Protein AF-A0AAW7F9P5-F1 (afdb_monomer)

Secondary structure (DSSP, 8-state):
-PPP-P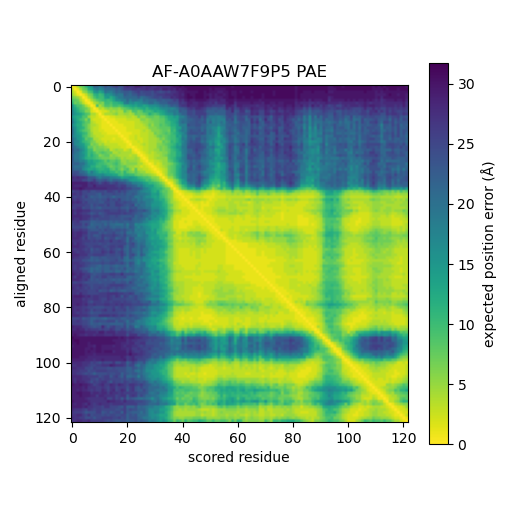PPHHHHHHHHHHHHHHHHHHHHHHHHHTT---PEEEEEETTEEEEE-TT--HHHHHHHHTSHHHHHHTTGGGSSS-EEEEEEE-TT-TT-----EEEEEEEE-TTS-EEEEEEEE-

pLDDT: mean 77.3, std 14.13, range [37.0, 92.88]

Foldseek 3Di:
DDDPDDDDPVNVVVVVVVVVVVVCCVVVVVVVVPPCQPWDFDDQDQLETETEGPPDDPVNVVVVCVDPVVVVCSVVSNPPFRKYKYKYQPCPPPPDPQRWIKIWIFTADPVRDTDDIDIDID

Radius of gyration: 25.05 Å; Cα contacts (8 Å, |Δi|>4): 151; chains: 1; bounding box: 49×29×80 Å

Sequence (122 aa):
MSSPATPKRKNIVLFILLFTFLGCSVLILPALNSGATNFIYIRAIGDCELYTADDNNADKTKAFLSSDMWRKINATCHDGKKTIVFYDDNNLSAGNDLKENFLGICTLDKGGAARECENYLY

Structure (mmCIF, N/CA/C/O backbone):
data_AF-A0AAW7F9P5-F1
#
_entry.id   AF-A0AAW7F9P5-F1
#
loop_
_atom_site.group_PDB
_atom_site.id
_atom_site.type_symbol
_atom_site.label_atom_id
_atom_site.label_alt_id
_atom_site.label_comp_id
_atom_site.label_asym_id
_atom_site.label_entity_id
_atom_site.label_seq_id
_atom_site.pdbx_PDB_ins_code
_atom_site.Cartn_x
_atom_site.Cartn_y
_atom_site.Cartn_z
_atom_site.occupancy
_atom_site.B_iso_or_equiv
_atom_site.auth_seq_id
_atom_site.auth_comp_id
_atom_site.auth_asym_id
_atom_site.auth_atom_id
_atom_site.pdbx_PDB_model_num
ATOM 1 N N . MET A 1 1 ? 29.175 -14.804 -67.293 1.00 37.00 1 MET A N 1
ATOM 2 C CA . MET A 1 1 ? 29.190 -13.577 -66.466 1.00 37.00 1 MET A CA 1
ATOM 3 C C . MET A 1 1 ? 27.759 -13.237 -66.091 1.00 37.00 1 MET A C 1
ATOM 5 O O . MET A 1 1 ? 26.980 -12.881 -66.963 1.00 37.00 1 MET A O 1
ATOM 9 N N . SER A 1 2 ? 27.377 -13.446 -64.834 1.00 40.34 2 SER A N 1
ATOM 10 C CA . SER A 1 2 ? 26.052 -13.096 -64.314 1.00 40.34 2 SER A CA 1
ATOM 11 C C . SER A 1 2 ? 25.966 -11.584 -64.090 1.00 40.34 2 SER A C 1
ATOM 13 O O . SER A 1 2 ? 26.759 -11.024 -63.336 1.00 40.34 2 SER A O 1
ATOM 15 N N . SER A 1 3 ? 25.026 -10.931 -64.776 1.00 46.56 3 SER A N 1
ATOM 16 C CA . SER A 1 3 ? 24.740 -9.497 -64.635 1.00 46.56 3 SER A CA 1
ATOM 17 C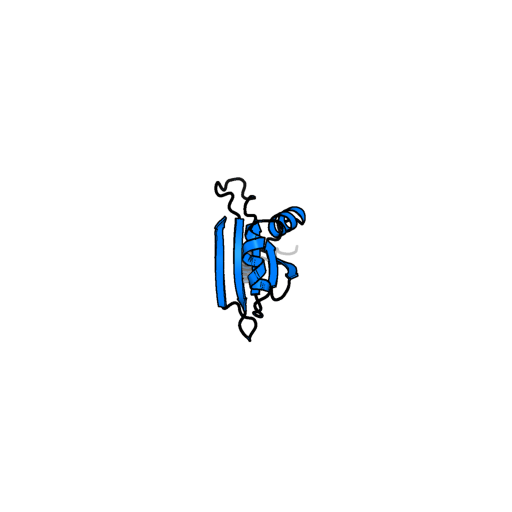 C . SER A 1 3 ? 24.268 -9.185 -63.207 1.00 46.56 3 SER A C 1
ATOM 19 O O . SER A 1 3 ? 23.462 -9.955 -62.676 1.00 46.56 3 SER A O 1
ATOM 21 N N . PRO A 1 4 ? 24.697 -8.075 -62.576 1.00 56.94 4 PRO A N 1
ATOM 22 C CA . PRO A 1 4 ? 24.193 -7.715 -61.261 1.00 56.94 4 PRO A CA 1
ATOM 23 C C . PRO A 1 4 ? 22.714 -7.346 -61.393 1.00 56.94 4 PRO A C 1
ATOM 25 O O . PRO A 1 4 ? 22.348 -6.447 -62.152 1.00 56.94 4 PRO A O 1
ATOM 28 N N . ALA A 1 5 ? 21.851 -8.075 -60.685 1.00 62.56 5 ALA A N 1
ATOM 29 C CA . ALA A 1 5 ? 20.431 -7.774 -60.618 1.00 62.56 5 ALA A CA 1
ATOM 30 C C . ALA A 1 5 ? 20.250 -6.441 -59.881 1.00 62.56 5 ALA A C 1
ATOM 32 O O . ALA A 1 5 ? 20.399 -6.364 -58.663 1.00 62.56 5 ALA A O 1
ATOM 33 N N . THR A 1 6 ? 19.955 -5.373 -60.620 1.00 59.62 6 THR A N 1
ATOM 34 C CA . THR A 1 6 ? 19.631 -4.073 -60.035 1.00 59.62 6 THR A CA 1
ATOM 35 C 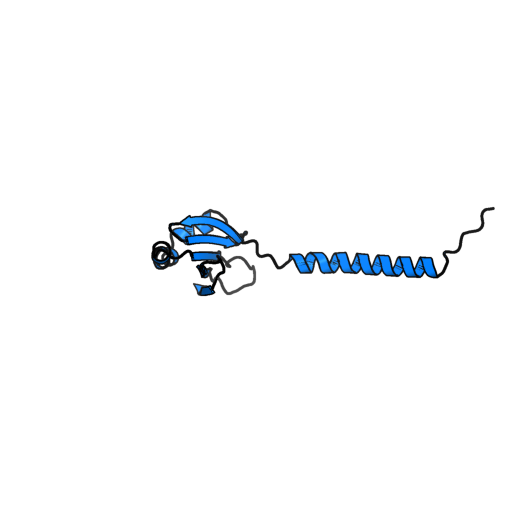C . THR A 1 6 ? 18.288 -4.179 -59.306 1.00 59.62 6 THR A C 1
ATOM 37 O O . THR A 1 6 ? 17.281 -4.559 -59.915 1.00 59.62 6 THR A O 1
ATOM 40 N N . PRO A 1 7 ? 18.229 -3.883 -57.996 1.00 60.91 7 PRO A N 1
ATOM 41 C CA . PRO A 1 7 ? 16.982 -3.975 -57.256 1.00 60.91 7 PRO A CA 1
ATOM 42 C C . PRO A 1 7 ? 15.974 -2.973 -57.828 1.00 60.91 7 PRO A C 1
ATOM 44 O O . PRO A 1 7 ? 16.234 -1.773 -57.917 1.00 60.91 7 PRO A O 1
ATOM 47 N N . LYS A 1 8 ? 14.802 -3.471 -58.243 1.00 68.56 8 LYS A N 1
ATOM 48 C CA . LYS A 1 8 ? 13.722 -2.627 -58.771 1.00 68.56 8 LYS A CA 1
ATOM 49 C C . LYS A 1 8 ? 13.323 -1.602 -57.706 1.00 68.56 8 LYS A C 1
ATOM 51 O O . LYS A 1 8 ? 13.183 -1.958 -56.541 1.00 68.56 8 LYS A O 1
ATOM 56 N N . ARG A 1 9 ? 13.059 -0.353 -58.106 1.00 69.44 9 ARG A N 1
ATOM 57 C CA . ARG A 1 9 ? 12.697 0.776 -57.217 1.00 69.44 9 ARG A CA 1
ATOM 58 C C . ARG A 1 9 ? 11.632 0.426 -56.160 1.00 69.44 9 ARG A C 1
ATOM 60 O O . ARG A 1 9 ? 11.732 0.883 -55.029 1.00 69.44 9 ARG A O 1
ATOM 67 N N . LYS A 1 10 ? 10.658 -0.433 -56.499 1.00 70.38 10 LYS A N 1
ATOM 68 C CA . LYS A 1 10 ? 9.647 -0.956 -55.558 1.00 70.38 10 LYS A CA 1
ATOM 69 C C . LYS A 1 10 ? 10.248 -1.761 -54.397 1.00 70.38 10 LYS A C 1
ATOM 71 O O . LYS A 1 10 ? 9.789 -1.607 -53.274 1.00 70.38 10 LYS A O 1
ATOM 76 N N . ASN A 1 11 ? 11.278 -2.566 -54.647 1.00 74.75 11 ASN A N 1
ATOM 77 C CA . ASN A 1 11 ? 11.937 -3.377 -53.622 1.00 74.75 11 ASN A CA 1
ATOM 78 C C . ASN A 1 11 ? 12.715 -2.497 -52.640 1.00 74.75 11 ASN A C 1
ATOM 80 O O . ASN A 1 11 ? 12.710 -2.783 -51.453 1.00 74.75 11 ASN A O 1
ATOM 84 N N . ILE A 1 12 ? 13.317 -1.402 -53.119 1.00 80.06 12 ILE A N 1
ATOM 85 C CA . ILE A 1 12 ? 14.024 -0.427 -52.273 1.00 80.06 12 ILE A CA 1
ATOM 86 C C . ILE A 1 12 ? 13.033 0.316 -51.368 1.00 80.06 12 ILE A C 1
ATOM 88 O O . ILE A 1 12 ? 13.258 0.417 -50.167 1.00 80.06 12 ILE A O 1
ATOM 92 N N . VAL A 1 13 ? 11.909 0.786 -51.920 1.00 81.44 13 VAL A N 1
ATOM 93 C CA . VAL A 1 13 ? 10.860 1.468 -51.138 1.00 81.44 13 VAL A CA 1
ATOM 94 C C . VAL A 1 13 ? 10.256 0.535 -50.088 1.00 81.44 13 VAL A C 1
ATOM 96 O O . VAL A 1 13 ? 10.073 0.946 -48.946 1.00 81.44 13 VAL A O 1
ATOM 99 N N . LEU A 1 14 ? 9.998 -0.726 -50.447 1.00 82.50 14 LEU A N 1
ATOM 100 C CA . LEU A 1 14 ? 9.492 -1.722 -49.505 1.00 82.50 14 LEU A CA 1
ATOM 101 C C . LEU A 1 14 ? 10.491 -1.973 -48.369 1.00 82.50 14 LEU A C 1
ATOM 103 O O . LEU A 1 14 ? 10.088 -2.049 -47.215 1.00 82.50 14 LEU A O 1
ATOM 107 N N . PHE A 1 15 ? 11.785 -2.037 -48.687 1.00 83.56 15 PHE A N 1
ATOM 108 C CA . PHE A 1 15 ? 12.846 -2.192 -47.695 1.00 83.56 15 PHE A CA 1
ATOM 109 C C . PHE A 1 15 ? 12.877 -1.011 -46.720 1.00 83.56 15 PHE A C 1
ATOM 111 O O . PHE A 1 15 ? 12.887 -1.217 -45.512 1.00 83.56 15 PHE A O 1
ATOM 118 N N . ILE A 1 16 ? 12.811 0.223 -47.231 1.00 85.25 16 ILE A N 1
ATOM 119 C CA . ILE A 1 16 ? 12.784 1.434 -46.399 1.00 85.25 16 ILE A CA 1
ATOM 120 C C . ILE A 1 16 ? 11.562 1.423 -45.479 1.00 85.25 16 ILE A C 1
ATOM 122 O O . ILE A 1 16 ? 11.710 1.635 -44.279 1.00 85.25 16 ILE A O 1
ATOM 126 N N . LEU A 1 17 ? 10.370 1.116 -45.999 1.00 85.12 17 LEU A N 1
ATOM 127 C CA . LEU A 1 17 ? 9.155 1.032 -45.184 1.00 85.12 17 LEU A CA 1
ATOM 128 C C . LEU A 1 17 ? 9.273 -0.032 -44.089 1.00 85.12 17 LEU A C 1
ATOM 130 O O . LEU A 1 17 ? 8.889 0.231 -42.953 1.00 85.12 17 LEU A O 1
ATOM 134 N N . LEU A 1 18 ? 9.861 -1.192 -44.402 1.00 85.81 18 LEU A N 1
ATOM 135 C CA . LEU A 1 18 ? 10.077 -2.263 -43.431 1.00 85.81 18 LEU A CA 1
ATOM 136 C C . LEU A 1 18 ? 11.018 -1.818 -42.305 1.00 85.81 18 LEU A C 1
ATOM 138 O O . LEU A 1 18 ? 10.702 -2.004 -41.135 1.00 85.81 18 LEU A O 1
ATOM 142 N N . PHE A 1 19 ? 12.141 -1.183 -42.652 1.00 82.31 19 PHE A N 1
ATOM 143 C CA . PHE A 1 19 ? 13.098 -0.654 -41.677 1.00 82.31 19 PHE A CA 1
ATOM 144 C C . PHE A 1 19 ? 12.508 0.473 -40.834 1.00 82.31 19 PHE A C 1
ATOM 146 O O . PHE A 1 19 ? 12.769 0.535 -39.636 1.00 82.31 19 PHE A O 1
ATOM 153 N N . THR A 1 20 ? 11.682 1.329 -41.435 1.00 80.94 20 THR A N 1
ATOM 154 C CA . THR A 1 20 ? 11.000 2.405 -40.708 1.00 80.94 20 THR A CA 1
ATOM 155 C C . THR A 1 20 ? 9.992 1.814 -39.722 1.00 80.94 20 THR A C 1
ATOM 157 O O . THR A 1 20 ? 9.980 2.193 -38.558 1.00 80.94 20 THR A O 1
ATOM 160 N N . PHE A 1 21 ? 9.209 0.818 -40.147 1.00 81.00 21 PHE A N 1
ATOM 161 C CA . PHE A 1 21 ? 8.247 0.122 -39.292 1.00 81.00 21 PHE A CA 1
ATOM 162 C C . PHE A 1 21 ? 8.927 -0.627 -38.136 1.00 81.00 21 PHE A C 1
ATOM 164 O O . PHE A 1 21 ? 8.526 -0.476 -36.983 1.00 81.00 21 PHE A O 1
ATOM 171 N N . LEU A 1 22 ? 9.996 -1.377 -38.425 1.00 80.69 22 LEU A N 1
ATOM 172 C CA . LEU A 1 22 ? 10.801 -2.074 -37.419 1.00 80.69 22 LEU A CA 1
ATOM 173 C C . LEU A 1 22 ? 11.432 -1.082 -36.434 1.00 80.69 22 LEU A C 1
ATOM 175 O O . LEU A 1 22 ? 11.288 -1.253 -35.225 1.00 80.69 22 LEU A O 1
ATOM 179 N N . GLY A 1 23 ? 12.043 -0.005 -36.930 1.00 76.44 23 GLY A N 1
ATOM 180 C CA . GLY A 1 23 ? 12.615 1.054 -36.096 1.00 76.44 23 GLY A CA 1
ATOM 181 C C . GLY A 1 23 ? 11.580 1.716 -35.184 1.00 76.44 23 GLY A C 1
ATOM 182 O O . GLY A 1 23 ? 11.826 1.871 -33.990 1.00 76.44 23 GLY A O 1
ATOM 183 N N . CYS A 1 24 ? 10.390 2.029 -35.705 1.00 74.75 24 CYS A N 1
ATOM 184 C CA . CYS A 1 24 ? 9.290 2.561 -34.902 1.00 74.75 24 CYS A CA 1
ATOM 185 C C . CYS A 1 24 ? 8.831 1.563 -33.834 1.00 74.75 24 CYS A C 1
ATOM 187 O O . CYS A 1 24 ? 8.645 1.953 -32.687 1.00 74.75 24 CYS A O 1
ATOM 189 N N . SER A 1 25 ? 8.695 0.277 -34.168 1.00 71.62 25 SER A N 1
ATOM 190 C CA . SER A 1 25 ? 8.267 -0.733 -33.192 1.00 71.62 25 SER A CA 1
ATOM 191 C C . SER A 1 25 ? 9.259 -0.896 -32.034 1.00 71.62 25 SER A C 1
ATOM 193 O O . SER A 1 25 ? 8.834 -0.981 -30.886 1.00 71.62 25 SER A O 1
ATOM 195 N N . VAL A 1 26 ? 10.570 -0.834 -32.300 1.00 74.19 26 VAL A N 1
ATOM 196 C CA . VAL A 1 26 ? 11.617 -0.933 -31.265 1.00 74.19 26 VAL A CA 1
ATOM 197 C C . VAL A 1 26 ? 11.596 0.259 -30.303 1.00 74.19 26 VAL A C 1
ATOM 199 O O . VAL A 1 26 ? 11.931 0.092 -29.136 1.00 74.19 26 VAL A O 1
ATOM 202 N N . LEU A 1 27 ? 11.183 1.446 -30.756 1.00 67.88 27 LEU A N 1
ATOM 203 C CA . LEU A 1 27 ? 11.097 2.643 -29.910 1.00 67.88 27 LEU A CA 1
ATOM 204 C C . LEU A 1 27 ? 9.750 2.768 -29.184 1.00 67.88 27 LEU A C 1
ATOM 206 O O . LEU A 1 27 ? 9.705 3.223 -28.045 1.00 67.88 27 LEU A O 1
ATOM 210 N N . ILE A 1 28 ? 8.655 2.362 -29.829 1.00 67.38 28 ILE A N 1
ATOM 211 C CA . ILE A 1 28 ? 7.297 2.513 -29.290 1.00 67.38 28 ILE A CA 1
ATOM 212 C C . ILE A 1 28 ? 6.979 1.412 -28.268 1.00 67.38 28 ILE A C 1
ATOM 214 O O . ILE A 1 28 ? 6.356 1.696 -27.249 1.00 67.38 28 ILE A O 1
ATOM 218 N N . LEU A 1 29 ? 7.419 0.167 -28.490 1.00 62.16 29 LEU A N 1
ATOM 219 C CA . LEU A 1 29 ? 7.089 -0.956 -27.599 1.00 62.16 29 LEU A CA 1
ATOM 220 C C . LEU A 1 29 ? 7.620 -0.778 -26.161 1.00 62.16 29 LEU A C 1
ATOM 222 O O . LEU A 1 29 ? 6.842 -0.987 -25.230 1.00 62.16 29 LEU A O 1
ATOM 226 N N . PRO A 1 30 ? 8.878 -0.352 -25.926 1.00 61.88 30 PRO A N 1
ATOM 227 C CA . PRO A 1 30 ? 9.365 -0.099 -24.570 1.00 61.88 30 PRO A CA 1
ATOM 228 C C . PRO A 1 30 ? 8.653 1.081 -23.900 1.00 61.88 30 PRO A C 1
ATOM 230 O O . PRO A 1 30 ? 8.357 1.010 -22.712 1.00 61.88 30 PRO A O 1
ATOM 233 N N . ALA A 1 31 ? 8.328 2.132 -24.662 1.00 60.34 31 ALA A N 1
ATOM 234 C CA . ALA A 1 31 ? 7.623 3.311 -24.156 1.00 60.34 31 ALA A CA 1
ATOM 235 C C . ALA A 1 31 ? 6.166 3.017 -23.750 1.00 60.34 31 ALA A C 1
ATOM 237 O O . ALA A 1 31 ? 5.625 3.676 -22.869 1.00 60.34 31 ALA A O 1
ATOM 238 N N . LEU A 1 32 ? 5.529 2.016 -24.366 1.00 57.62 32 LEU A N 1
ATOM 239 C CA . LEU A 1 32 ? 4.205 1.540 -23.952 1.00 57.62 32 LEU A CA 1
ATOM 240 C C . LEU A 1 32 ? 4.263 0.648 -22.699 1.00 57.62 32 LEU A C 1
ATOM 242 O O . LEU A 1 32 ? 3.293 0.604 -21.949 1.00 57.62 32 LEU A O 1
ATOM 246 N N . ASN A 1 33 ? 5.390 -0.030 -22.448 1.00 54.16 33 ASN A N 1
ATOM 247 C CA . ASN A 1 33 ? 5.578 -0.912 -21.288 1.00 54.16 33 ASN A CA 1
ATOM 248 C C . ASN A 1 33 ? 6.195 -0.220 -20.061 1.00 54.16 33 ASN A C 1
ATOM 250 O O . ASN A 1 33 ? 6.181 -0.797 -18.977 1.00 54.16 33 ASN A O 1
ATOM 254 N N . SER A 1 34 ? 6.715 1.002 -20.187 1.00 50.75 34 SER A N 1
ATOM 255 C CA . SER A 1 34 ? 7.345 1.734 -19.077 1.00 50.75 34 SER A CA 1
ATOM 256 C C . SER A 1 34 ? 6.356 2.326 -18.062 1.00 50.75 34 SER A C 1
ATOM 258 O O . SER A 1 34 ? 6.783 3.005 -17.135 1.00 50.75 34 SER A O 1
ATOM 260 N N . GLY A 1 35 ? 5.047 2.122 -18.247 1.00 46.34 35 GLY A N 1
ATOM 261 C CA . GLY A 1 35 ? 3.991 2.666 -17.383 1.00 46.34 35 GLY A CA 1
ATOM 262 C C . GLY A 1 35 ? 3.399 1.686 -16.366 1.00 46.34 35 GLY A C 1
ATOM 263 O O . GLY A 1 35 ? 2.537 2.086 -15.590 1.00 46.34 35 GLY A O 1
ATOM 264 N N . ALA A 1 36 ? 3.814 0.417 -16.362 1.00 48.50 36 ALA A N 1
ATOM 265 C CA . ALA A 1 36 ? 3.348 -0.543 -15.367 1.00 48.50 36 ALA A CA 1
ATOM 266 C C . ALA A 1 36 ? 4.252 -0.473 -14.130 1.00 48.50 36 ALA A C 1
ATOM 268 O O . ALA A 1 36 ? 5.222 -1.217 -14.018 1.00 48.50 36 ALA A O 1
ATOM 269 N N . THR A 1 37 ? 3.949 0.433 -13.200 1.00 55.69 37 THR A N 1
ATOM 270 C CA . THR A 1 37 ? 4.382 0.266 -11.807 1.00 55.69 37 THR A CA 1
ATOM 271 C C . THR A 1 37 ? 3.792 -1.057 -11.327 1.00 55.69 37 THR A C 1
ATOM 273 O O . THR A 1 37 ? 2.572 -1.174 -11.187 1.00 55.69 37 THR A O 1
ATOM 276 N N . ASN A 1 38 ? 4.617 -2.100 -11.195 1.00 66.56 38 ASN A N 1
ATOM 277 C CA . ASN A 1 38 ? 4.111 -3.430 -10.879 1.00 66.56 38 ASN A CA 1
ATOM 278 C C . ASN A 1 38 ? 3.728 -3.453 -9.405 1.00 66.56 38 ASN A C 1
ATOM 280 O O . ASN A 1 38 ? 4.568 -3.586 -8.522 1.00 66.56 38 ASN A O 1
ATOM 284 N N . PHE A 1 39 ? 2.441 -3.301 -9.131 1.00 75.56 39 PHE A N 1
ATOM 285 C CA . PHE A 1 39 ? 1.932 -3.460 -7.783 1.00 75.56 39 PHE A CA 1
ATOM 286 C C . PHE A 1 39 ? 1.937 -4.944 -7.416 1.00 75.56 39 PHE A C 1
ATOM 288 O O . PHE A 1 39 ? 1.317 -5.772 -8.087 1.00 75.56 39 PHE A O 1
ATOM 295 N N . ILE A 1 40 ? 2.642 -5.287 -6.346 1.00 84.12 40 ILE A N 1
ATOM 296 C CA . ILE A 1 40 ? 2.739 -6.640 -5.817 1.00 84.12 40 ILE A CA 1
ATOM 297 C C . ILE A 1 40 ? 1.713 -6.806 -4.704 1.00 84.12 40 ILE A C 1
ATOM 299 O O . ILE A 1 40 ? 1.703 -6.055 -3.731 1.00 84.12 40 ILE A O 1
ATOM 303 N N . TYR A 1 41 ? 0.869 -7.829 -4.825 1.00 87.94 41 TYR A N 1
ATOM 304 C CA . TYR A 1 41 ? 0.009 -8.268 -3.732 1.00 87.94 41 TYR A CA 1
ATOM 305 C C . TYR A 1 41 ? 0.852 -8.860 -2.598 1.00 87.94 41 TYR A C 1
ATOM 307 O O . TYR A 1 41 ? 1.639 -9.784 -2.809 1.00 87.94 41 TYR A O 1
ATOM 315 N N . ILE A 1 42 ? 0.651 -8.359 -1.383 1.00 87.25 42 ILE A N 1
ATOM 316 C CA . ILE A 1 42 ? 1.335 -8.842 -0.183 1.00 87.25 42 ILE A CA 1
ATOM 317 C C . ILE A 1 42 ? 0.475 -9.901 0.503 1.00 87.25 42 ILE A C 1
ATOM 319 O O . ILE A 1 42 ? 0.910 -11.037 0.701 1.00 87.25 42 ILE A O 1
ATOM 323 N N . ARG A 1 43 ? -0.725 -9.504 0.945 1.00 88.44 43 ARG A N 1
ATOM 324 C CA . ARG A 1 43 ? -1.641 -10.342 1.730 1.00 88.44 43 ARG A CA 1
ATOM 325 C C . ARG A 1 43 ? -3.010 -9.690 1.909 1.00 88.44 43 ARG A C 1
ATOM 327 O O . ARG A 1 43 ? -3.137 -8.474 1.832 1.00 88.44 43 ARG A O 1
ATOM 334 N N . ALA A 1 44 ? -3.986 -10.498 2.308 1.00 91.12 44 ALA A N 1
ATOM 335 C CA . ALA A 1 44 ? -5.249 -10.029 2.855 1.00 91.12 44 ALA A CA 1
ATOM 336 C C . ALA A 1 44 ? -5.159 -9.864 4.382 1.00 91.12 44 ALA A C 1
ATOM 338 O O . ALA A 1 44 ? -4.501 -10.657 5.075 1.00 91.12 44 ALA A O 1
ATOM 339 N N . ILE A 1 45 ? -5.825 -8.832 4.899 1.00 89.38 45 ILE A N 1
ATOM 340 C CA . ILE A 1 45 ? -6.026 -8.571 6.328 1.00 89.38 45 ILE A CA 1
ATOM 341 C C . ILE A 1 45 ? -7.479 -8.133 6.499 1.00 89.38 45 ILE A C 1
ATOM 343 O O . ILE A 1 45 ? -7.842 -7.046 6.067 1.00 89.38 45 ILE A O 1
ATOM 347 N N . GLY A 1 46 ? -8.309 -8.984 7.106 1.00 90.25 46 GLY A N 1
ATOM 348 C CA . GLY A 1 46 ? -9.752 -8.740 7.166 1.00 90.25 46 GLY A CA 1
ATOM 349 C C . GLY A 1 46 ? -10.348 -8.583 5.764 1.00 90.25 46 GLY A C 1
ATOM 350 O O . GLY A 1 46 ? -10.147 -9.447 4.913 1.00 90.25 46 GLY A O 1
ATOM 351 N N . ASP A 1 47 ? -11.037 -7.471 5.539 1.00 91.50 47 ASP A N 1
ATOM 352 C CA . ASP A 1 47 ? -11.647 -7.074 4.268 1.00 91.50 47 ASP A CA 1
ATOM 353 C C . ASP A 1 47 ? -10.687 -6.290 3.352 1.00 91.50 47 ASP A C 1
ATOM 355 O O . ASP A 1 47 ? -11.050 -5.943 2.224 1.00 91.50 47 ASP A O 1
ATOM 359 N N . CYS A 1 48 ? -9.459 -6.016 3.810 1.00 92.31 48 CYS A N 1
ATOM 360 C CA . CYS A 1 48 ? -8.436 -5.364 3.001 1.00 92.31 48 CYS A CA 1
ATOM 361 C C . CYS A 1 48 ? -7.593 -6.359 2.201 1.00 92.31 48 CYS A C 1
ATOM 363 O O . CYS A 1 48 ? -7.094 -7.350 2.742 1.00 92.31 48 CYS A O 1
ATOM 365 N N . GLU A 1 49 ? -7.306 -6.008 0.953 1.00 92.88 49 GLU A N 1
ATOM 366 C CA . GLU A 1 49 ? -6.200 -6.557 0.173 1.00 92.88 49 GLU A CA 1
ATOM 367 C C . GLU A 1 49 ? -5.050 -5.548 0.134 1.00 92.88 49 GLU A C 1
ATOM 369 O O . GLU A 1 49 ? -5.233 -4.389 -0.241 1.00 92.88 49 GLU A O 1
ATOM 374 N N . LEU A 1 50 ? -3.860 -5.989 0.542 1.00 91.94 50 LEU A N 1
ATOM 375 C CA . LEU A 1 50 ? -2.681 -5.141 0.645 1.00 91.94 50 LEU A CA 1
ATOM 376 C C . LEU A 1 50 ? -1.772 -5.310 -0.572 1.00 91.94 50 LEU A C 1
ATOM 378 O O . LEU A 1 50 ? -1.365 -6.431 -0.889 1.00 91.94 50 LEU A O 1
ATOM 382 N N . TYR A 1 51 ? -1.399 -4.193 -1.185 1.00 90.38 51 TYR A N 1
ATOM 383 C CA . TYR A 1 51 ? -0.502 -4.117 -2.331 1.00 90.38 51 TYR A CA 1
ATOM 384 C C . TYR A 1 51 ? 0.653 -3.157 -2.046 1.00 90.38 51 TYR A C 1
ATOM 386 O O . TYR A 1 51 ? 0.523 -2.234 -1.241 1.00 90.38 51 TYR A O 1
ATOM 394 N N . THR A 1 52 ? 1.778 -3.362 -2.723 1.00 88.44 52 THR A N 1
ATOM 395 C CA . THR A 1 52 ? 2.954 -2.494 -2.624 1.00 88.44 52 THR A CA 1
ATOM 396 C C . THR A 1 52 ? 3.658 -2.317 -3.961 1.00 88.44 52 THR A C 1
ATOM 398 O O . THR A 1 52 ? 3.466 -3.139 -4.852 1.00 88.44 52 THR A O 1
ATOM 401 N N . ALA A 1 53 ? 4.465 -1.268 -4.115 1.00 84.12 53 ALA A N 1
ATOM 402 C CA . ALA A 1 53 ? 5.405 -1.158 -5.234 1.00 84.12 53 ALA A CA 1
ATOM 403 C C . ALA A 1 53 ? 6.397 -2.344 -5.255 1.00 84.12 53 ALA A C 1
ATOM 405 O O . ALA A 1 53 ? 6.681 -2.935 -4.209 1.00 84.12 53 ALA A O 1
ATOM 406 N N . ASP A 1 54 ? 6.894 -2.729 -6.432 1.00 81.00 54 ASP A N 1
ATOM 407 C CA . ASP A 1 54 ? 7.733 -3.922 -6.625 1.00 81.00 54 ASP A CA 1
ATOM 408 C C . ASP A 1 54 ? 9.150 -3.807 -6.055 1.00 81.00 54 ASP A C 1
ATOM 410 O O . ASP A 1 54 ? 9.785 -4.818 -5.747 1.00 81.00 54 ASP A O 1
ATOM 414 N N . ASP A 1 55 ? 9.634 -2.587 -5.867 1.00 78.12 55 ASP A N 1
ATOM 415 C CA . ASP A 1 55 ? 10.913 -2.271 -5.238 1.00 78.12 55 ASP A CA 1
ATOM 416 C C . ASP A 1 55 ? 10.860 -2.287 -3.696 1.00 78.12 55 ASP A C 1
ATOM 418 O O . ASP A 1 55 ? 11.902 -2.236 -3.026 1.00 78.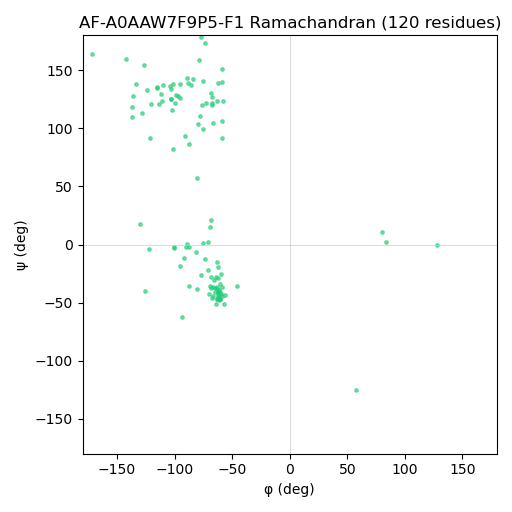12 55 ASP A O 1
ATOM 422 N N . ASN A 1 56 ? 9.670 -2.441 -3.106 1.00 82.12 56 ASN A N 1
ATOM 423 C CA . ASN A 1 56 ? 9.514 -2.627 -1.670 1.00 82.12 56 ASN A CA 1
ATOM 424 C C . ASN A 1 56 ? 9.834 -4.059 -1.248 1.00 82.12 56 ASN A C 1
ATOM 426 O O . ASN A 1 56 ? 9.090 -5.011 -1.482 1.00 82.12 56 ASN A O 1
ATOM 430 N N . ASN A 1 57 ? 10.946 -4.205 -0.530 1.00 83.88 57 ASN A N 1
ATOM 431 C CA . ASN A 1 57 ? 11.325 -5.480 0.058 1.00 83.88 57 ASN A CA 1
ATOM 432 C C . ASN A 1 57 ? 10.451 -5.850 1.279 1.00 83.88 57 ASN A C 1
ATOM 434 O O . ASN A 1 57 ? 9.633 -5.073 1.790 1.00 83.88 57 ASN A O 1
ATOM 438 N N . ALA A 1 58 ? 10.650 -7.073 1.776 1.00 84.75 58 ALA A N 1
ATOM 439 C CA . ALA A 1 58 ? 9.908 -7.593 2.921 1.00 84.75 58 ALA A CA 1
ATOM 440 C C . ALA A 1 58 ? 10.117 -6.765 4.204 1.00 84.75 58 ALA A C 1
ATOM 442 O O . ALA A 1 58 ? 9.182 -6.619 4.991 1.00 84.75 58 ALA A O 1
ATOM 443 N N . ASP A 1 59 ? 11.310 -6.199 4.409 1.00 86.56 59 ASP A N 1
ATOM 444 C CA . ASP A 1 59 ? 11.625 -5.403 5.598 1.00 86.56 59 ASP A CA 1
ATOM 445 C C . ASP A 1 59 ? 10.879 -4.066 5.600 1.00 86.56 59 ASP A C 1
ATOM 447 O O . ASP A 1 59 ? 10.294 -3.698 6.620 1.00 86.56 59 ASP A O 1
ATOM 451 N N . LYS A 1 60 ? 10.815 -3.382 4.452 1.00 85.69 60 LYS A N 1
ATOM 452 C CA . LYS A 1 60 ? 10.009 -2.168 4.263 1.00 85.69 60 LYS A CA 1
ATOM 453 C C . LYS A 1 60 ? 8.527 -2.442 4.497 1.00 85.69 60 LYS A C 1
ATOM 455 O O . LYS A 1 60 ? 7.879 -1.753 5.280 1.00 85.69 60 LYS A O 1
ATOM 460 N N . THR A 1 61 ? 8.012 -3.521 3.908 1.00 87.00 61 THR A N 1
ATOM 461 C CA . THR A 1 61 ? 6.617 -3.947 4.106 1.00 87.00 61 THR A CA 1
ATOM 462 C C . THR A 1 61 ? 6.322 -4.236 5.581 1.00 87.00 61 THR A C 1
ATOM 464 O O . THR A 1 61 ? 5.290 -3.833 6.120 1.00 87.00 61 THR A O 1
ATOM 467 N N . LYS A 1 62 ? 7.244 -4.912 6.276 1.00 89.38 62 LYS A N 1
ATOM 468 C CA . LYS A 1 62 ? 7.123 -5.195 7.710 1.00 89.38 62 LYS A CA 1
ATOM 469 C C . LYS A 1 62 ? 7.160 -3.917 8.550 1.00 89.38 62 LYS A C 1
ATOM 471 O O . LYS A 1 62 ? 6.390 -3.805 9.506 1.00 89.38 62 LYS A O 1
ATOM 476 N N . ALA A 1 63 ? 8.033 -2.970 8.211 1.00 89.19 63 ALA A N 1
ATOM 477 C CA . ALA A 1 63 ? 8.109 -1.670 8.867 1.00 89.19 63 ALA A CA 1
ATOM 478 C C . ALA A 1 63 ? 6.797 -0.888 8.710 1.00 89.19 63 ALA A C 1
ATOM 480 O O . ALA A 1 63 ? 6.253 -0.416 9.708 1.00 89.19 63 ALA A O 1
ATOM 481 N N . PHE A 1 64 ? 6.232 -0.848 7.499 1.00 89.06 64 PHE A N 1
ATOM 482 C CA . PHE A 1 64 ? 4.921 -0.254 7.242 1.00 89.06 64 PHE A CA 1
ATOM 483 C C . PHE A 1 64 ? 3.821 -0.885 8.100 1.00 89.06 64 PHE A C 1
ATOM 485 O O . PHE A 1 64 ? 3.135 -0.172 8.830 1.00 89.06 64 PHE A O 1
ATOM 492 N N . LEU A 1 65 ? 3.708 -2.216 8.106 1.00 91.00 65 LEU A N 1
ATOM 493 C CA . LEU A 1 65 ? 2.719 -2.945 8.915 1.00 91.00 65 LEU A CA 1
ATOM 494 C C . LEU A 1 65 ? 2.902 -2.771 10.432 1.00 91.00 65 LEU A C 1
ATOM 496 O O . LEU A 1 65 ? 2.004 -3.089 11.209 1.00 91.00 65 LEU A O 1
ATOM 500 N N . SER A 1 66 ? 4.060 -2.277 10.865 1.00 91.62 66 SER A N 1
ATOM 501 C CA . SER A 1 66 ? 4.361 -1.980 12.269 1.00 91.62 66 SER A CA 1
ATOM 502 C C . SER A 1 66 ? 4.231 -0.485 12.597 1.00 91.62 66 SER A C 1
ATOM 504 O O . SER A 1 66 ? 4.436 -0.090 13.745 1.00 91.62 66 SER A O 1
ATOM 506 N N . SER A 1 67 ? 3.916 0.353 11.605 1.00 89.75 67 SER A N 1
ATOM 507 C CA . SER A 1 67 ? 3.874 1.809 11.732 1.00 89.75 67 SER A CA 1
ATOM 508 C C . SER A 1 67 ? 2.594 2.313 12.404 1.00 89.75 67 SER A C 1
ATOM 510 O O . SER A 1 67 ? 1.540 1.669 12.393 1.00 89.75 67 SER A O 1
ATOM 512 N N . ASP A 1 68 ? 2.662 3.531 12.939 1.00 90.44 68 ASP A N 1
ATOM 513 C CA . ASP A 1 68 ? 1.481 4.229 13.450 1.00 90.44 68 ASP A CA 1
ATOM 514 C C . ASP A 1 68 ? 0.467 4.541 12.350 1.00 90.44 68 ASP A C 1
ATOM 516 O O . ASP A 1 68 ? -0.730 4.583 12.630 1.00 90.44 68 ASP A O 1
ATOM 520 N N . MET A 1 69 ? 0.922 4.714 11.105 1.00 88.19 69 MET A N 1
ATOM 521 C CA . MET A 1 69 ? 0.026 4.903 9.968 1.00 88.19 69 MET A CA 1
ATOM 522 C C . MET A 1 69 ? -0.824 3.653 9.738 1.00 88.19 69 MET A C 1
ATOM 524 O O . MET A 1 69 ? -2.050 3.743 9.741 1.00 88.19 69 MET A O 1
ATOM 528 N N . TRP A 1 70 ? -0.195 2.476 9.650 1.00 91.19 70 TRP A N 1
ATOM 529 C CA . TRP A 1 70 ? -0.928 1.214 9.533 1.00 91.19 70 TRP A CA 1
ATOM 530 C C . TRP A 1 70 ? -1.909 1.024 10.691 1.00 91.19 70 TRP A C 1
ATOM 532 O O . TRP A 1 70 ? -3.069 0.682 10.483 1.00 91.19 70 TRP A O 1
ATOM 542 N N . ARG A 1 71 ? -1.486 1.327 11.922 1.00 91.31 71 ARG A N 1
ATOM 543 C CA . ARG A 1 71 ? -2.352 1.223 13.103 1.00 91.31 71 ARG A CA 1
ATOM 544 C C . ARG A 1 71 ? -3.613 2.087 12.998 1.00 91.31 71 ARG A C 1
ATOM 546 O O . ARG A 1 71 ? -4.664 1.657 13.466 1.00 91.31 71 ARG A O 1
ATOM 553 N N . LYS A 1 72 ? -3.519 3.277 12.393 1.00 89.50 72 LYS A N 1
ATOM 554 C CA . LYS A 1 72 ? -4.667 4.169 12.162 1.00 89.50 72 LYS A CA 1
ATOM 555 C C . LYS A 1 72 ? -5.641 3.600 11.132 1.00 89.50 72 LYS A C 1
ATOM 557 O O . LYS A 1 72 ? -6.844 3.743 11.314 1.00 89.50 72 LYS A O 1
ATOM 562 N N . ILE A 1 73 ? -5.133 2.949 10.086 1.00 88.56 73 ILE A N 1
ATOM 563 C CA . ILE A 1 73 ? -5.953 2.499 8.951 1.00 88.56 73 ILE A CA 1
ATOM 564 C C . ILE A 1 73 ? -6.424 1.045 9.060 1.00 88.56 73 ILE A C 1
ATOM 566 O O . ILE A 1 73 ? -7.407 0.671 8.431 1.00 88.56 73 ILE A O 1
ATOM 570 N N . ASN A 1 74 ? -5.783 0.226 9.900 1.00 89.81 74 ASN A N 1
ATOM 571 C CA . ASN A 1 74 ? -6.124 -1.188 10.065 1.00 89.81 74 ASN A CA 1
ATOM 572 C C . ASN A 1 74 ? -7.578 -1.393 10.528 1.00 89.81 74 ASN A C 1
ATOM 574 O O . ASN A 1 74 ? -8.164 -2.437 10.268 1.00 89.81 74 ASN A O 1
ATOM 578 N N . ALA A 1 75 ? -8.182 -0.404 11.195 1.00 89.00 75 ALA A N 1
ATOM 579 C CA . ALA A 1 75 ? -9.590 -0.462 11.583 1.00 89.00 75 ALA A CA 1
ATOM 580 C C . ALA A 1 75 ? -10.537 -0.530 10.370 1.00 89.00 75 ALA A C 1
ATOM 582 O O . ALA A 1 75 ? -11.527 -1.258 10.420 1.00 89.00 75 ALA A O 1
ATOM 583 N N . THR A 1 76 ? -10.210 0.160 9.272 1.00 87.69 76 THR A N 1
ATOM 584 C CA . THR A 1 76 ? -10.988 0.138 8.020 1.00 87.69 76 THR A CA 1
ATOM 585 C C . THR A 1 76 ? -11.036 -1.260 7.413 1.00 87.69 76 THR A C 1
ATOM 587 O O . THR A 1 76 ? -12.027 -1.648 6.816 1.00 87.69 76 THR A O 1
ATOM 590 N N . CYS A 1 77 ? -10.010 -2.077 7.647 1.00 90.19 77 CYS A N 1
ATOM 591 C CA . CYS A 1 77 ? -9.953 -3.453 7.163 1.00 90.19 77 CYS A CA 1
ATOM 592 C C . CYS A 1 77 ? -10.913 -4.417 7.869 1.00 90.19 77 CYS A C 1
A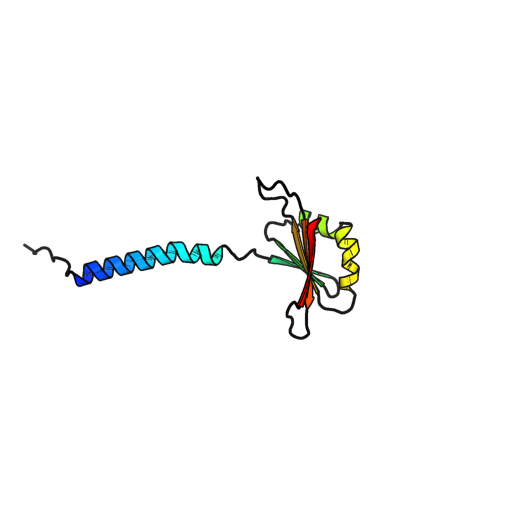TOM 594 O O . CYS A 1 77 ? -10.898 -5.612 7.585 1.00 90.19 77 CYS A O 1
ATOM 596 N N . HIS A 1 78 ? -11.722 -3.934 8.808 1.00 89.88 78 HIS A N 1
ATOM 597 C CA . HIS A 1 78 ? -12.677 -4.740 9.564 1.00 89.88 78 HIS A CA 1
ATOM 598 C C . HIS A 1 78 ? -14.083 -4.124 9.572 1.00 89.88 78 HIS A C 1
ATOM 600 O O . HIS A 1 78 ? -14.900 -4.468 10.426 1.00 89.88 78 HIS A O 1
ATOM 606 N N . ASP A 1 79 ? -14.367 -3.201 8.650 1.00 86.38 79 ASP A N 1
ATOM 607 C CA . ASP A 1 79 ? -15.654 -2.507 8.556 1.00 86.38 79 ASP A CA 1
ATOM 608 C C . ASP A 1 79 ? -16.690 -3.235 7.668 1.00 86.38 79 ASP A C 1
ATOM 610 O O . ASP A 1 79 ? -17.823 -2.765 7.526 1.00 86.38 79 ASP A O 1
ATOM 614 N N . GLY A 1 80 ? -16.331 -4.392 7.094 1.00 83.56 80 GLY A N 1
ATOM 615 C CA . GLY A 1 80 ? -17.173 -5.180 6.195 1.00 83.56 80 GLY A CA 1
ATOM 616 C C . GLY A 1 80 ? -17.147 -4.722 4.733 1.00 83.56 80 GLY A C 1
ATOM 617 O O . GLY A 1 80 ? -17.866 -5.296 3.907 1.00 83.56 80 GLY A O 1
ATOM 618 N N . LYS A 1 81 ? -16.357 -3.699 4.383 1.00 85.44 81 LYS A N 1
ATOM 619 C CA . LYS A 1 81 ? -16.190 -3.218 3.009 1.00 85.44 81 LYS A CA 1
ATOM 620 C C . LYS A 1 81 ? -14.866 -3.699 2.438 1.00 85.44 81 LYS A C 1
ATOM 622 O O . LYS A 1 81 ? -13.790 -3.412 2.958 1.00 85.44 81 LYS A O 1
ATOM 627 N N . LYS A 1 82 ? -14.946 -4.367 1.285 1.00 88.12 82 LYS A N 1
ATOM 628 C CA . LYS A 1 82 ? -13.751 -4.740 0.528 1.00 88.12 82 LYS A CA 1
ATOM 629 C C . LYS A 1 82 ? -12.949 -3.494 0.174 1.00 88.12 82 LYS A C 1
ATOM 631 O O . LYS A 1 82 ? -13.477 -2.590 -0.474 1.00 88.12 82 LYS A O 1
ATOM 636 N N . THR A 1 83 ? -11.686 -3.484 0.574 1.00 90.00 83 THR A N 1
ATOM 637 C CA . THR A 1 83 ? -10.814 -2.316 0.457 1.00 90.00 83 THR A CA 1
ATOM 638 C C . THR A 1 83 ? -9.461 -2.731 -0.109 1.00 90.00 83 THR A C 1
ATOM 640 O O . THR A 1 83 ? -8.906 -3.755 0.270 1.00 90.00 83 THR A O 1
ATOM 643 N N . ILE A 1 84 ? -8.913 -1.945 -1.025 1.00 89.56 84 ILE A N 1
ATOM 644 C CA . ILE A 1 84 ? -7.529 -2.070 -1.476 1.00 89.56 84 ILE A CA 1
ATOM 645 C C . ILE A 1 84 ? -6.707 -1.056 -0.699 1.00 89.56 84 ILE A C 1
ATOM 647 O O . ILE A 1 84 ? -7.038 0.127 -0.690 1.00 89.56 84 ILE A O 1
ATOM 651 N N . VAL A 1 85 ? -5.626 -1.510 -0.077 1.00 90.56 85 VAL A N 1
ATOM 652 C CA . VAL A 1 85 ? -4.629 -0.623 0.518 1.00 90.56 85 VAL A CA 1
ATOM 653 C C . VAL A 1 85 ? -3.338 -0.777 -0.264 1.00 90.56 85 VAL A C 1
ATOM 655 O O . VAL A 1 85 ? -2.783 -1.870 -0.357 1.00 90.56 85 VAL A O 1
ATOM 658 N N . PHE A 1 86 ? -2.866 0.327 -0.818 1.00 88.94 86 PHE A N 1
ATOM 659 C CA . PHE A 1 86 ? -1.643 0.402 -1.591 1.00 88.94 86 PHE A CA 1
ATO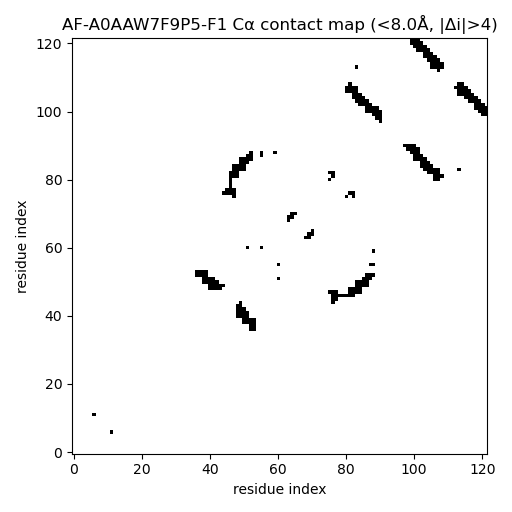M 660 C C . PHE A 1 86 ? -0.590 1.202 -0.829 1.00 88.94 86 PHE A C 1
ATOM 662 O O . PHE A 1 86 ? -0.846 2.349 -0.482 1.00 88.94 86 PHE A O 1
ATOM 669 N N . TYR A 1 87 ? 0.578 0.613 -0.589 1.00 88.00 87 TYR A N 1
ATOM 670 C CA . TYR A 1 87 ? 1.707 1.266 0.072 1.00 88.00 87 TYR A CA 1
ATOM 671 C C . TYR A 1 87 ? 2.902 1.406 -0.871 1.00 88.00 87 TYR A C 1
ATOM 673 O O . TYR A 1 87 ? 3.299 0.452 -1.534 1.00 88.00 87 TYR A O 1
ATOM 681 N N . ASP A 1 88 ? 3.520 2.577 -0.881 1.00 84.62 88 ASP A N 1
ATOM 682 C CA . ASP A 1 88 ? 4.733 2.841 -1.640 1.00 84.62 88 ASP A CA 1
ATOM 683 C C . ASP A 1 88 ? 5.729 3.639 -0.790 1.00 84.62 88 ASP A C 1
ATOM 685 O O . ASP A 1 88 ? 5.396 4.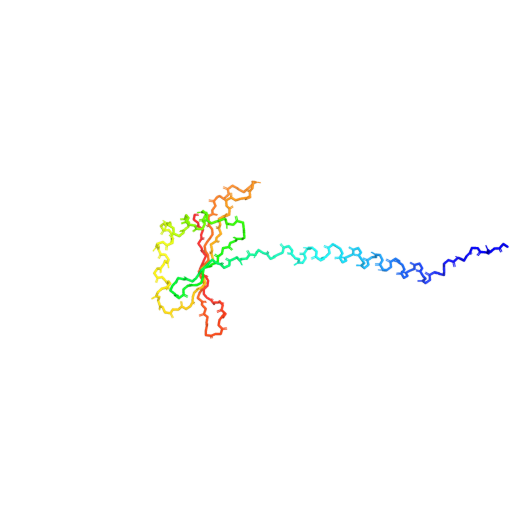672 -0.205 1.00 84.62 88 ASP A O 1
ATOM 689 N N . ASP A 1 89 ? 6.957 3.129 -0.709 1.00 79.00 89 ASP A N 1
ATOM 690 C CA . ASP A 1 89 ? 8.060 3.766 0.011 1.00 79.00 89 ASP A CA 1
ATOM 691 C C . ASP A 1 89 ? 8.949 4.455 -1.023 1.00 79.00 89 ASP A C 1
ATOM 693 O O . ASP A 1 89 ? 9.988 3.923 -1.432 1.00 79.00 89 ASP A O 1
ATOM 697 N N . ASN A 1 90 ? 8.536 5.657 -1.432 1.00 69.88 90 ASN A N 1
ATOM 698 C CA . ASN A 1 90 ? 9.176 6.445 -2.489 1.00 69.88 90 ASN A CA 1
ATOM 699 C C . ASN A 1 90 ? 10.562 7.005 -2.116 1.00 69.88 90 ASN A C 1
ATOM 701 O O . ASN A 1 90 ? 11.123 7.844 -2.824 1.00 69.88 90 ASN A O 1
ATOM 705 N N . ASN A 1 91 ? 11.180 6.504 -1.049 1.00 63.28 91 ASN A N 1
ATOM 706 C CA . ASN A 1 91 ? 12.501 6.889 -0.557 1.00 63.28 91 ASN A CA 1
ATOM 707 C C . ASN A 1 91 ? 13.671 6.471 -1.489 1.00 63.28 91 ASN A C 1
ATOM 709 O O . ASN A 1 91 ? 14.808 6.346 -1.033 1.00 63.28 91 ASN A O 1
ATOM 713 N N . LEU A 1 92 ? 13.418 6.210 -2.780 1.00 51.50 92 LEU A N 1
ATOM 714 C CA . LEU A 1 92 ? 14.365 5.571 -3.702 1.00 51.50 92 LEU A CA 1
ATOM 715 C C . LEU A 1 92 ? 14.742 6.347 -4.967 1.00 51.50 92 LEU A C 1
ATOM 717 O O . LEU A 1 92 ? 15.655 5.909 -5.669 1.00 51.50 92 LEU A O 1
ATOM 721 N N . SER A 1 93 ? 14.176 7.516 -5.264 1.00 45.22 93 SER A N 1
ATOM 722 C CA . SER A 1 93 ? 14.770 8.321 -6.340 1.00 45.22 93 SER A CA 1
ATOM 723 C C . SER A 1 93 ? 15.996 9.063 -5.802 1.00 45.22 93 SER A C 1
ATOM 725 O O . SER A 1 93 ? 15.883 10.054 -5.086 1.00 45.22 93 SER A O 1
ATOM 727 N N . ALA A 1 94 ? 17.196 8.575 -6.136 1.00 43.78 94 ALA A N 1
ATOM 728 C CA . ALA A 1 94 ? 18.448 9.302 -5.939 1.00 43.78 94 ALA A CA 1
ATOM 729 C C . ALA A 1 94 ? 18.376 10.632 -6.717 1.00 43.78 94 ALA A C 1
ATOM 731 O O . ALA A 1 94 ? 18.653 10.674 -7.913 1.00 43.78 94 ALA A O 1
ATOM 732 N N . GLY A 1 95 ? 17.924 11.695 -6.047 1.00 48.84 95 GLY A N 1
ATOM 733 C CA . GLY A 1 95 ? 17.621 12.999 -6.648 1.00 48.84 95 GLY A CA 1
ATOM 734 C C . GLY A 1 95 ? 16.226 13.553 -6.338 1.00 48.84 95 GLY A C 1
ATOM 735 O O . GLY A 1 95 ? 15.910 14.640 -6.809 1.00 48.84 95 GLY A O 1
ATOM 736 N N . ASN A 1 96 ? 15.400 12.839 -5.570 1.00 47.50 96 ASN A N 1
ATOM 737 C CA . ASN A 1 96 ? 14.124 13.341 -5.078 1.00 47.50 96 ASN A CA 1
ATOM 738 C C . ASN A 1 96 ? 14.270 13.758 -3.609 1.00 47.50 96 ASN A C 1
ATOM 740 O O . ASN A 1 96 ? 14.577 12.939 -2.742 1.00 47.50 96 ASN A O 1
ATOM 744 N N . ASP A 1 97 ? 14.090 15.051 -3.340 1.00 52.69 97 ASP A N 1
ATOM 745 C CA . ASP A 1 97 ? 14.212 15.628 -1.995 1.00 52.69 97 ASP A CA 1
ATOM 746 C C . ASP A 1 97 ? 13.021 15.257 -1.090 1.00 52.69 97 ASP A C 1
ATOM 748 O O . ASP A 1 97 ? 13.076 15.429 0.130 1.00 52.69 97 ASP A O 1
ATOM 752 N N . LEU A 1 98 ? 11.950 14.717 -1.681 1.00 54.44 98 LEU A N 1
ATOM 753 C CA . LEU A 1 98 ? 10.743 14.285 -0.990 1.00 54.44 98 LEU A CA 1
ATOM 754 C C . LEU A 1 98 ? 10.878 12.811 -0.587 1.00 54.44 98 LEU A C 1
ATOM 756 O O . LEU A 1 98 ? 10.574 11.899 -1.351 1.00 54.44 98 LEU A O 1
ATOM 760 N N . LYS A 1 99 ? 11.351 12.582 0.641 1.00 64.94 99 LYS A N 1
ATOM 761 C CA . LYS A 1 99 ? 11.365 11.266 1.305 1.00 64.94 99 LYS A CA 1
ATOM 762 C C . LYS A 1 99 ? 9.991 10.945 1.897 1.00 64.94 99 LYS A C 1
ATOM 764 O O . LYS A 1 99 ? 9.865 10.778 3.107 1.00 64.94 99 LYS A O 1
ATOM 769 N N . GLU A 1 100 ? 8.963 10.952 1.063 1.00 70.38 100 GLU A N 1
ATOM 770 C CA . GLU A 1 100 ? 7.579 10.769 1.501 1.00 70.38 100 GLU A CA 1
ATOM 771 C C . GLU A 1 100 ? 7.119 9.340 1.212 1.00 70.38 100 GLU A C 1
ATOM 773 O O . GLU A 1 100 ? 7.394 8.787 0.146 1.00 70.38 100 GLU A O 1
ATOM 778 N N . ASN A 1 101 ? 6.407 8.735 2.159 1.00 78.31 101 ASN A N 1
ATOM 779 C CA . ASN A 1 101 ? 5.677 7.499 1.918 1.00 78.31 101 ASN A CA 1
ATOM 780 C C . ASN A 1 101 ? 4.323 7.838 1.307 1.00 78.31 101 ASN A C 1
ATOM 782 O O . ASN A 1 101 ? 3.664 8.790 1.728 1.00 78.31 101 ASN A O 1
ATOM 786 N N . PHE A 1 102 ? 3.876 7.014 0.367 1.00 83.88 102 PHE A N 1
ATOM 787 C CA . PHE A 1 102 ? 2.551 7.114 -0.219 1.00 83.88 102 PHE A CA 1
ATOM 788 C C . PHE A 1 102 ? 1.680 5.945 0.237 1.00 83.88 102 PHE A C 1
ATOM 790 O O . PHE A 1 102 ? 2.109 4.792 0.281 1.00 83.88 102 PHE A O 1
ATOM 797 N N . LEU A 1 103 ? 0.431 6.250 0.572 1.00 87.44 103 LEU A N 1
ATOM 798 C CA . LEU A 1 103 ? -0.568 5.266 0.954 1.00 87.44 103 LEU A CA 1
ATOM 799 C C . LEU A 1 103 ? -1.900 5.598 0.286 1.00 87.44 103 LEU A C 1
ATOM 801 O O . LEU A 1 103 ? -2.478 6.648 0.547 1.00 87.44 103 LEU A O 1
ATOM 805 N N . GLY A 1 104 ? -2.395 4.692 -0.548 1.00 89.00 104 GLY A N 1
ATOM 806 C CA . GLY A 1 104 ? -3.726 4.752 -1.144 1.00 89.00 104 GLY A CA 1
ATOM 807 C C . GLY A 1 104 ? -4.675 3.774 -0.458 1.00 89.00 104 GLY A C 1
ATOM 808 O O . GLY A 1 104 ? -4.305 2.630 -0.209 1.00 89.00 104 GLY A O 1
ATOM 809 N N . ILE A 1 105 ? -5.902 4.192 -0.165 1.00 91.25 105 ILE A N 1
ATOM 810 C CA . ILE A 1 105 ? -6.952 3.345 0.413 1.00 91.25 105 ILE A CA 1
ATOM 811 C C . ILE A 1 105 ? -8.195 3.489 -0.448 1.00 91.25 105 ILE A C 1
ATOM 813 O O . ILE A 1 105 ? -8.784 4.562 -0.490 1.00 91.25 105 ILE A O 1
ATOM 817 N N . CYS A 1 106 ? -8.594 2.422 -1.129 1.00 90.88 106 CYS A N 1
ATOM 818 C CA . CYS A 1 106 ? -9.696 2.428 -2.082 1.00 90.88 106 CYS A CA 1
ATOM 819 C C . CYS A 1 106 ? -10.782 1.437 -1.676 1.00 90.88 106 CYS A C 1
ATOM 821 O O . CYS A 1 106 ? -10.529 0.234 -1.648 1.00 90.88 106 CYS A O 1
ATOM 823 N N . THR A 1 107 ? -12.012 1.897 -1.451 1.00 88.94 107 THR A N 1
ATOM 824 C CA . THR A 1 107 ? -13.147 0.974 -1.306 1.00 88.94 107 THR A CA 1
ATOM 825 C C . THR A 1 107 ? -13.574 0.424 -2.667 1.00 88.94 107 THR A C 1
ATOM 827 O O . THR A 1 107 ? -13.574 1.129 -3.686 1.00 88.94 107 THR A O 1
ATOM 830 N N . LEU A 1 108 ? -13.927 -0.861 -2.686 1.00 84.50 108 LEU A N 1
ATOM 831 C CA . LEU A 1 108 ? -14.431 -1.547 -3.868 1.00 84.50 108 LEU A CA 1
ATOM 832 C C . LEU A 1 108 ? -15.956 -1.546 -3.881 1.00 84.50 108 LEU A C 1
ATOM 834 O O . LEU A 1 108 ? -16.616 -1.798 -2.869 1.00 84.50 108 LEU A O 1
ATOM 838 N N . ASP A 1 109 ? -16.530 -1.313 -5.056 1.00 80.62 109 ASP A N 1
ATOM 839 C CA . ASP A 1 109 ? -17.956 -1.500 -5.268 1.00 80.62 109 ASP A CA 1
ATOM 840 C C . ASP A 1 109 ? -18.332 -2.987 -5.422 1.00 80.62 109 ASP A C 1
ATOM 842 O O . ASP A 1 109 ? -17.497 -3.895 -5.403 1.00 80.62 109 ASP A O 1
ATOM 846 N N . LYS A 1 110 ? -19.631 -3.262 -5.591 1.00 76.88 110 LYS A N 1
ATOM 847 C CA . LYS A 1 110 ? -20.146 -4.633 -5.765 1.00 76.88 110 LYS A CA 1
ATOM 848 C C . LYS A 1 110 ? -19.612 -5.333 -7.024 1.00 76.88 110 LYS A C 1
ATOM 850 O O . LYS A 1 110 ? -19.700 -6.555 -7.099 1.00 76.88 110 LYS A O 1
ATOM 855 N N . GLY A 1 111 ? -19.109 -4.578 -8.001 1.00 74.56 111 GLY A N 1
ATOM 856 C CA . GLY A 1 111 ? -18.470 -5.085 -9.214 1.00 74.56 111 GLY A CA 1
ATOM 857 C C . GLY A 1 111 ? -16.958 -5.279 -9.074 1.00 74.56 111 GLY A C 1
ATOM 858 O O . GLY A 1 111 ? -16.333 -5.748 -10.020 1.00 74.56 111 GLY A O 1
ATOM 859 N N . GLY A 1 112 ? -16.375 -4.947 -7.917 1.00 71.00 112 GLY A N 1
ATOM 860 C CA . GLY A 1 112 ? -14.937 -5.024 -7.670 1.00 71.00 112 GLY A CA 1
ATOM 861 C C . GLY A 1 112 ? -14.147 -3.839 -8.230 1.00 71.00 112 GLY A C 1
ATOM 862 O O . GLY A 1 112 ? -12.921 -3.898 -8.248 1.00 71.00 112 GLY A O 1
ATOM 863 N N . ALA A 1 113 ? -14.813 -2.773 -8.684 1.00 78.06 113 ALA A N 1
ATOM 864 C CA . ALA A 1 113 ? -14.141 -1.564 -9.146 1.00 78.06 113 ALA A CA 1
ATOM 865 C C . ALA A 1 113 ? -13.846 -0.625 -7.967 1.00 78.06 113 ALA A C 1
ATOM 867 O O . ALA A 1 113 ? -14.702 -0.410 -7.106 1.00 78.06 113 ALA A O 1
ATOM 868 N N . ALA A 1 114 ? -12.646 -0.041 -7.942 1.00 79.31 114 ALA A N 1
ATOM 869 C CA . ALA A 1 114 ? -12.276 0.979 -6.963 1.00 79.31 114 ALA A CA 1
ATOM 870 C C . ALA A 1 114 ? -13.074 2.268 -7.206 1.00 79.31 114 ALA A C 1
ATOM 872 O O . ALA A 1 114 ? -13.132 2.753 -8.339 1.00 79.31 114 ALA A O 1
ATOM 873 N N . ARG A 1 115 ? -13.696 2.822 -6.156 1.00 69.75 115 ARG A N 1
ATOM 874 C CA . ARG A 1 115 ? -14.567 4.004 -6.284 1.00 69.75 115 ARG A CA 1
ATOM 875 C C . ARG A 1 115 ? -14.211 5.177 -5.384 1.00 69.75 115 ARG A C 1
ATOM 877 O O . ARG A 1 115 ? -14.286 6.313 -5.846 1.00 69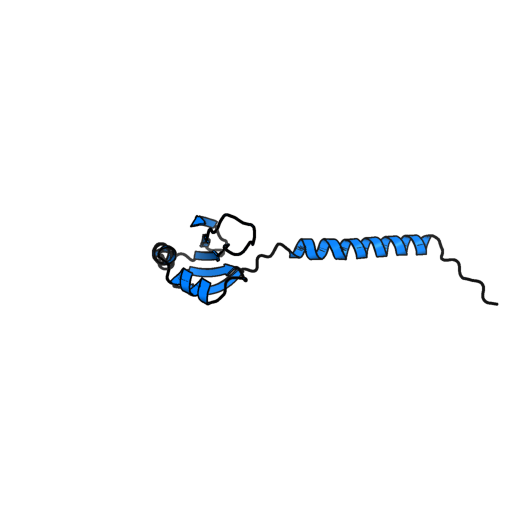.75 115 ARG A O 1
ATOM 884 N N . GLU A 1 116 ? -13.836 4.924 -4.137 1.00 74.00 116 GLU A N 1
ATOM 885 C CA . GLU A 1 116 ? -13.508 5.975 -3.167 1.00 74.00 116 GLU A CA 1
ATOM 886 C C . GLU A 1 116 ? -12.073 5.751 -2.699 1.00 74.00 116 GLU A C 1
ATOM 888 O O . GLU A 1 116 ? -11.834 4.961 -1.789 1.00 74.00 116 GLU A O 1
ATOM 893 N N . CYS A 1 117 ? -11.125 6.383 -3.394 1.00 85.31 117 CYS A N 1
ATOM 894 C CA . CYS A 1 117 ? -9.704 6.302 -3.079 1.00 85.31 117 CYS A CA 1
ATOM 895 C C . CYS A 1 117 ? -9.254 7.537 -2.299 1.00 85.31 117 CYS A C 1
ATOM 897 O O . CYS A 1 117 ? -9.345 8.658 -2.801 1.00 85.31 117 CYS A O 1
ATOM 899 N N . GLU A 1 118 ? -8.724 7.320 -1.104 1.00 88.12 118 GLU A N 1
ATOM 900 C CA . GLU A 1 118 ? -8.042 8.333 -0.308 1.00 88.12 118 GLU A CA 1
ATOM 901 C C . GLU A 1 118 ? -6.535 8.117 -0.388 1.00 88.12 118 GLU A C 1
ATOM 903 O O . GLU A 1 118 ? -6.056 6.995 -0.233 1.00 88.12 118 GLU A O 1
ATOM 908 N N . ASN A 1 119 ? -5.791 9.197 -0.621 1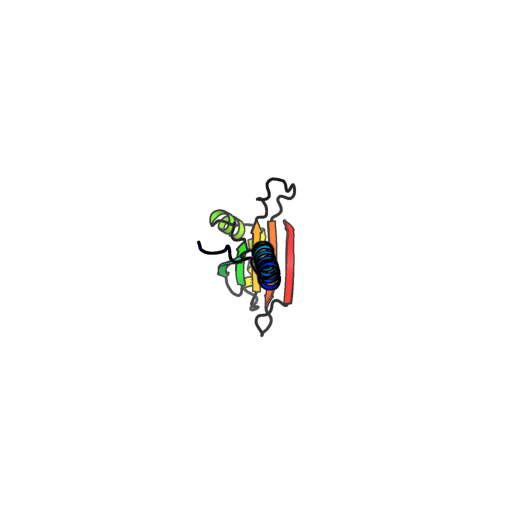.00 85.69 119 ASN A N 1
ATOM 909 C CA . ASN A 1 119 ? -4.340 9.160 -0.735 1.00 85.69 119 ASN A CA 1
ATOM 910 C C . ASN A 1 119 ? -3.706 9.950 0.407 1.00 85.69 119 ASN A C 1
ATOM 912 O O . ASN A 1 119 ? -4.111 11.076 0.696 1.00 85.69 119 ASN A O 1
ATOM 916 N N . TYR A 1 120 ? -2.676 9.370 1.006 1.00 82.69 120 TYR A N 1
ATOM 917 C CA . TYR A 1 120 ? -1.939 9.915 2.132 1.00 82.69 120 TYR A CA 1
ATOM 918 C C . TYR A 1 120 ? -0.458 10.001 1.768 1.00 82.69 120 TYR A C 1
ATOM 920 O O . TYR A 1 120 ? 0.116 9.035 1.269 1.00 82.69 120 TYR A O 1
ATOM 928 N N . LEU A 1 121 ? 0.146 11.154 2.049 1.00 80.31 121 LEU A N 1
ATOM 929 C CA . LEU A 1 121 ? 1.591 11.381 2.003 1.00 80.31 121 LEU A CA 1
ATOM 930 C C . LEU A 1 121 ? 2.083 11.591 3.435 1.00 80.31 121 LEU A C 1
ATOM 932 O O . LEU A 1 121 ? 1.455 12.366 4.168 1.00 80.31 121 LEU A O 1
ATOM 936 N N . TYR A 1 122 ? 3.132 10.879 3.858 1.00 71.00 122 TYR A N 1
ATOM 937 C CA . TYR A 1 122 ? 3.622 10.948 5.242 1.00 71.00 122 TYR A CA 1
ATOM 938 C C . TYR A 1 122 ? 5.077 10.516 5.457 1.00 71.00 122 TYR A C 1
ATOM 940 O O . TYR A 1 122 ? 5.623 9.717 4.659 1.00 71.00 122 TYR A O 1
#

Nearest PDB structures (foldseek):
  5x8r-assembly1_y  TM=5.704E-01  e=1.147E-01  Spinacia oleracea
  5mmm-assembly1_y  TM=4.972E-01  e=1.303E-01  Spinacia oleracea
  6eri-assembly1_BV  TM=4.423E-01  e=3.197E-01  Spinacia oleracea
  6rw9-assembly1_A  TM=4.760E-01  e=2.824E+00  Morganella morganii subsp. morganii
  8vfq-assembly1_A  TM=3.413E-01  e=2.649E+00  synthetic construct

Solvent-accessible surface area (backbone atoms only — not comparable to full-atom values): 7155 Å² total; per-residue (Å²): 135,86,75,82,81,74,78,52,70,69,58,54,52,52,50,51,53,50,54,51,52,51,53,48,48,68,60,47,55,56,66,69,58,72,71,68,79,54,67,40,79,76,50,74,49,82,37,20,41,35,32,28,45,69,87,60,49,71,65,56,53,51,48,47,71,69,30,73,66,39,64,69,52,55,61,58,20,69,68,82,46,46,26,42,37,37,42,36,76,52,73,67,55,94,88,55,91,64,72,40,32,41,38,39,40,25,38,41,48,99,86,68,47,75,73,55,70,50,78,46,78,90

Mean predicted aligned error: 13.4 Å